Protein AF-A0A523PPR9-F1 (afdb_monomer_lite)

Sequence (68 aa):
MRAIAVCLAALATFLVQEPAQKGPVLPDVGEAAPEFRLNTHVGVSASIGGESETWTVVAFFPKAATPG

Radius of gyration: 23.4 Å; chains: 1; bounding box: 26×61×48 Å

Foldseek 3Di:
DPVVVVVVVVVVVVPPPPPPDPDDDDDDPPDFWDWDWDADPVRDTDIDGGDDPDDDDDDDDPPVPDPD

pLDDT: mean 77.39, std 14.8, range [50.81, 96.19]

Structure (mmCIF, N/CA/C/O backbone):
data_AF-A0A523PPR9-F1
#
_entry.id   AF-A0A523PPR9-F1
#
loop_
_atom_site.group_PDB
_atom_site.id
_atom_site.type_symbol
_atom_site.label_atom_id
_atom_site.label_alt_id
_atom_site.label_comp_id
_atom_site.label_asym_id
_atom_site.label_entity_id
_atom_site.label_seq_id
_atom_site.pdbx_PDB_ins_code
_atom_site.Cartn_x
_atom_site.Cartn_y
_atom_site.Cartn_z
_atom_site.occupancy
_atom_site.B_iso_or_equiv
_atom_site.auth_seq_id
_atom_site.auth_comp_id
_atom_site.auth_asym_id
_atom_site.auth_atom_id
_atom_site.pdbx_PDB_model_num
ATOM 1 N N . MET A 1 1 ? 15.317 -48.238 -34.059 1.00 52.66 1 MET A N 1
ATOM 2 C CA . MET A 1 1 ? 15.541 -47.688 -32.699 1.00 52.66 1 MET A CA 1
ATOM 3 C C . MET A 1 1 ? 15.584 -46.149 -32.652 1.00 52.66 1 MET A C 1
ATOM 5 O O . MET A 1 1 ? 16.232 -45.596 -31.780 1.00 52.66 1 MET A O 1
ATOM 9 N N . ARG A 1 2 ? 14.898 -45.426 -33.556 1.00 51.59 2 ARG A N 1
ATOM 10 C CA . ARG A 1 2 ? 14.864 -43.945 -33.545 1.00 51.59 2 ARG A CA 1
ATOM 11 C C . ARG A 1 2 ? 13.580 -43.355 -32.941 1.00 51.59 2 ARG A C 1
ATOM 13 O O . ARG A 1 2 ? 13.605 -42.225 -32.485 1.00 51.59 2 ARG A O 1
ATOM 20 N N . ALA A 1 3 ? 12.492 -44.129 -32.888 1.00 50.81 3 ALA A N 1
ATOM 21 C CA . ALA A 1 3 ? 11.192 -43.659 -32.398 1.00 50.81 3 ALA A CA 1
ATOM 22 C C . ALA A 1 3 ? 11.094 -43.572 -30.860 1.00 50.81 3 ALA A C 1
ATOM 24 O O . ALA A 1 3 ? 10.453 -42.669 -30.339 1.00 50.81 3 ALA A O 1
ATOM 25 N N . ILE A 1 4 ? 11.777 -44.461 -30.126 1.00 54.59 4 ILE A N 1
ATOM 26 C CA . ILE A 1 4 ? 11.703 -44.522 -28.651 1.00 54.59 4 ILE A CA 1
ATOM 27 C C . ILE A 1 4 ? 12.366 -43.293 -28.002 1.00 54.59 4 ILE A C 1
ATOM 29 O O . ILE A 1 4 ? 11.891 -42.791 -26.988 1.00 54.59 4 ILE A O 1
ATOM 33 N N . ALA A 1 5 ? 13.422 -42.759 -28.625 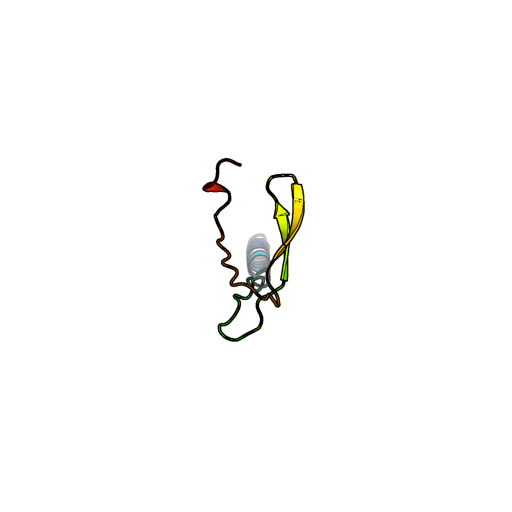1.00 52.97 5 ALA A N 1
ATOM 34 C CA . ALA A 1 5 ? 14.137 -41.588 -28.119 1.00 52.97 5 ALA A CA 1
ATOM 35 C C . ALA A 1 5 ? 13.315 -40.285 -28.209 1.00 52.97 5 ALA A C 1
ATOM 37 O O . ALA A 1 5 ? 13.502 -39.388 -27.392 1.00 52.97 5 ALA A O 1
ATOM 38 N N . VAL A 1 6 ? 12.380 -40.187 -29.163 1.00 56.41 6 VAL A N 1
ATOM 39 C CA . VAL A 1 6 ? 11.554 -38.982 -29.367 1.00 56.41 6 VAL A CA 1
ATOM 40 C C . VAL A 1 6 ? 10.454 -38.867 -28.304 1.00 56.41 6 VAL A C 1
ATOM 42 O O . VAL A 1 6 ? 10.163 -37.768 -27.839 1.00 56.41 6 VAL A O 1
ATOM 45 N N . CYS A 1 7 ? 9.890 -39.989 -27.844 1.00 55.66 7 CYS A N 1
ATOM 46 C CA . CYS A 1 7 ? 8.867 -39.981 -26.792 1.00 55.66 7 CYS A CA 1
ATOM 47 C C . CYS A 1 7 ? 9.423 -39.627 -25.402 1.00 55.66 7 CYS A C 1
ATOM 49 O O . CYS 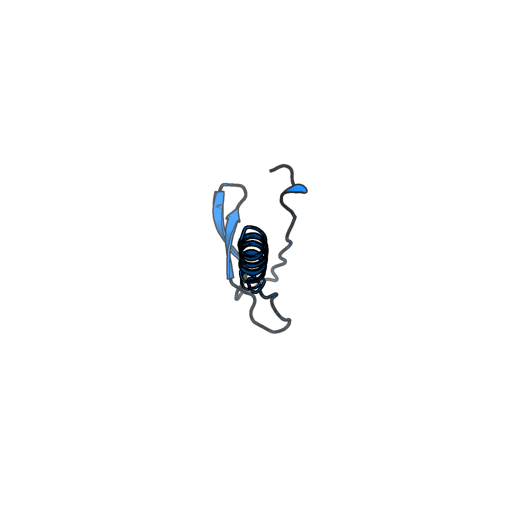A 1 7 ? 8.719 -39.002 -24.613 1.00 55.66 7 CYS A O 1
ATOM 51 N N . LEU A 1 8 ? 10.680 -39.980 -25.100 1.00 56.16 8 LEU A N 1
ATOM 52 C CA . LEU A 1 8 ? 11.282 -39.685 -23.793 1.00 56.16 8 LEU A CA 1
ATOM 53 C C . LEU A 1 8 ? 11.571 -38.185 -23.605 1.00 56.16 8 LEU A C 1
ATOM 55 O O . LEU A 1 8 ? 11.406 -37.655 -22.508 1.00 56.16 8 LEU A O 1
ATOM 59 N N . ALA A 1 9 ? 11.953 -37.491 -24.682 1.0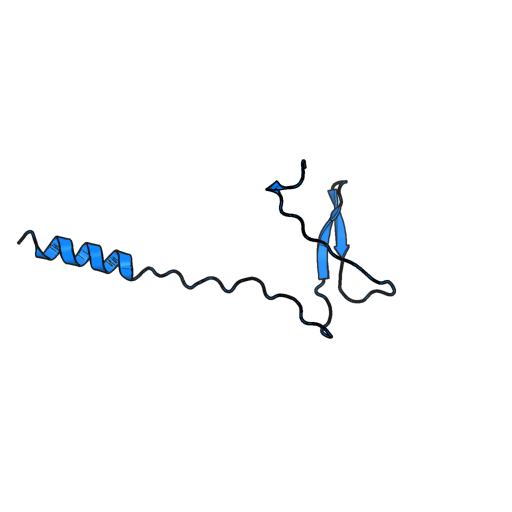0 56.69 9 ALA A N 1
ATOM 60 C CA . ALA A 1 9 ? 12.228 -36.054 -24.650 1.00 56.69 9 ALA A CA 1
ATOM 61 C C . ALA A 1 9 ? 10.957 -35.214 -24.419 1.00 56.69 9 ALA A C 1
ATOM 63 O O . ALA A 1 9 ? 11.007 -34.210 -23.715 1.00 56.69 9 ALA A O 1
ATOM 64 N N . ALA A 1 10 ? 9.810 -35.653 -24.951 1.00 57.53 10 ALA A N 1
ATOM 65 C CA . ALA A 1 10 ? 8.524 -34.974 -24.765 1.00 57.53 10 ALA A CA 1
ATOM 66 C C . ALA A 1 10 ? 7.945 -35.136 -23.344 1.00 57.53 10 ALA A C 1
ATOM 68 O O . ALA A 1 10 ? 7.192 -34.282 -22.878 1.00 57.53 10 ALA A O 1
ATOM 69 N N . LEU A 1 11 ? 8.305 -36.214 -22.636 1.00 57.47 11 LEU A N 1
ATOM 70 C CA . LEU A 1 11 ? 7.864 -36.446 -21.257 1.00 57.47 11 LEU A CA 1
ATOM 71 C C . LEU A 1 11 ? 8.639 -35.578 -20.251 1.00 57.47 11 LEU A C 1
ATOM 73 O O . LEU A 1 11 ? 8.083 -35.148 -19.244 1.00 57.47 11 LEU A O 1
ATOM 77 N N . ALA A 1 12 ? 9.908 -35.274 -20.543 1.00 58.22 12 ALA A N 1
ATOM 78 C CA . ALA A 1 12 ? 10.758 -34.458 -19.677 1.00 58.22 12 ALA A CA 1
ATOM 79 C C . ALA A 1 12 ? 10.308 -32.986 -19.604 1.00 58.22 12 ALA A C 1
ATOM 81 O O . ALA A 1 12 ? 10.453 -32.356 -18.560 1.00 58.22 12 ALA A O 1
ATOM 82 N N . THR A 1 13 ? 9.705 -32.444 -20.669 1.00 57.66 13 THR A N 1
ATOM 83 C CA . THR A 1 13 ? 9.185 -31.064 -20.684 1.00 57.66 13 THR A CA 1
ATOM 84 C C . THR A 1 13 ? 7.862 -30.899 -19.937 1.00 57.66 13 THR A C 1
ATOM 86 O O . THR A 1 13 ? 7.520 -29.784 -19.562 1.00 57.66 13 THR A O 1
ATOM 89 N N . PHE A 1 14 ? 7.120 -31.984 -19.693 1.00 56.38 14 PHE A N 1
ATOM 90 C CA . PHE A 1 14 ? 5.854 -31.942 -18.947 1.00 56.38 14 PHE A CA 1
ATOM 91 C C . PHE A 1 14 ? 6.041 -31.960 -17.422 1.00 56.38 14 PHE A C 1
ATOM 93 O O . PHE A 1 14 ? 5.114 -31.618 -16.694 1.00 56.38 14 PHE A O 1
ATOM 100 N N . LEU A 1 15 ? 7.223 -32.353 -16.931 1.00 57.50 15 LEU A N 1
ATOM 101 C CA . LEU A 1 15 ? 7.491 -32.529 -15.497 1.00 57.50 15 LEU A CA 1
ATOM 102 C C . LEU A 1 15 ? 8.074 -31.287 -14.810 1.00 57.50 15 LEU A C 1
ATOM 104 O O . LEU A 1 15 ? 8.185 -31.271 -13.587 1.00 57.50 15 LEU A O 1
ATOM 108 N N . VAL A 1 16 ? 8.410 -30.236 -15.561 1.00 61.97 16 VAL A N 1
ATOM 109 C CA . VAL A 1 16 ? 8.832 -28.946 -14.996 1.00 61.97 16 VAL A CA 1
ATOM 110 C C . VAL A 1 16 ? 7.623 -28.013 -14.951 1.00 61.97 16 VAL A C 1
ATOM 112 O O . VAL A 1 16 ? 7.576 -26.978 -15.608 1.00 61.97 16 VAL A O 1
ATOM 115 N N . GLN A 1 17 ? 6.595 -28.402 -14.196 1.00 62.19 17 GLN A N 1
ATOM 116 C CA . GLN A 1 17 ? 5.643 -27.420 -13.690 1.00 62.19 17 GLN A CA 1
ATOM 117 C C . GLN A 1 17 ? 6.320 -26.764 -12.492 1.00 62.19 17 GLN A C 1
ATOM 119 O O . GLN A 1 17 ? 6.341 -27.331 -11.399 1.00 62.19 17 GLN A O 1
ATOM 124 N N . GLU A 1 18 ? 6.941 -25.604 -12.715 1.00 68.88 18 GLU A N 1
ATOM 125 C CA . GLU A 1 18 ? 7.408 -24.776 -11.607 1.00 68.88 18 GLU A CA 1
ATOM 126 C C . GLU A 1 18 ? 6.237 -24.571 -10.634 1.00 68.88 18 GLU A C 1
ATOM 128 O O . GLU A 1 18 ? 5.115 -24.292 -11.079 1.00 68.88 18 GLU A O 1
ATOM 133 N N . PRO A 1 19 ? 6.443 -24.760 -9.319 1.00 69.19 19 PRO A N 1
ATOM 134 C CA . PRO A 1 19 ? 5.387 -24.528 -8.351 1.00 69.19 19 PRO A CA 1
ATOM 135 C C . PRO A 1 19 ? 4.902 -23.092 -8.526 1.00 69.19 19 PRO A C 1
ATOM 137 O O . PRO A 1 19 ? 5.699 -22.158 -8.442 1.00 69.19 19 PRO A O 1
ATOM 140 N N . ALA A 1 20 ? 3.605 -22.926 -8.799 1.00 65.25 20 ALA A N 1
ATOM 141 C CA . ALA A 1 20 ? 2.991 -21.615 -8.934 1.00 65.25 20 ALA A CA 1
ATOM 142 C C . ALA A 1 20 ? 3.343 -20.794 -7.690 1.00 65.25 20 ALA A C 1
ATOM 144 O O . ALA A 1 20 ? 2.921 -21.117 -6.576 1.00 65.25 20 ALA A O 1
ATOM 145 N N . GLN A 1 21 ? 4.188 -19.781 -7.875 1.00 68.06 21 GLN A N 1
ATOM 146 C CA . GLN A 1 21 ? 4.662 -18.947 -6.786 1.00 68.06 21 GLN A CA 1
ATOM 147 C C . GLN A 1 21 ? 3.433 -18.284 -6.169 1.00 68.06 21 GLN A C 1
ATOM 149 O O . GLN A 1 21 ? 2.709 -17.557 -6.851 1.00 68.06 21 GLN A O 1
ATOM 154 N N . LYS A 1 22 ? 3.149 -18.608 -4.900 1.00 69.25 22 LYS A N 1
ATOM 155 C CA . LYS A 1 22 ? 2.006 -18.054 -4.172 1.00 69.25 22 LYS A CA 1
ATOM 156 C C . LYS A 1 22 ? 2.063 -16.535 -4.314 1.00 69.25 22 LYS A C 1
ATOM 158 O O . LYS A 1 22 ? 3.051 -15.916 -3.918 1.00 69.25 22 LYS A O 1
ATOM 163 N N . GLY A 1 23 ? 1.027 -15.973 -4.931 1.00 72.56 23 GLY A N 1
ATOM 164 C CA . GLY A 1 23 ? 0.931 -14.538 -5.144 1.00 72.56 23 GLY A CA 1
ATOM 165 C C . GLY A 1 23 ? 0.972 -13.770 -3.818 1.00 72.56 23 GLY A C 1
ATOM 166 O O . GLY A 1 23 ? 0.728 -14.354 -2.755 1.00 72.56 23 GLY A O 1
ATOM 167 N N . PRO A 1 24 ? 1.286 -12.467 -3.862 1.00 71.75 24 PRO A N 1
ATOM 168 C CA . PRO A 1 24 ? 1.252 -11.624 -2.676 1.00 71.75 24 PRO A CA 1
ATOM 169 C C . PRO A 1 24 ? -0.136 -11.673 -2.025 1.00 71.75 24 PRO A C 1
ATOM 171 O O . PRO A 1 24 ? -1.160 -11.646 -2.708 1.00 71.75 24 PRO A O 1
ATOM 174 N N . VAL A 1 25 ? -0.156 -11.779 -0.697 1.00 81.31 25 VAL A N 1
ATOM 175 C CA . VAL A 1 25 ? -1.387 -11.790 0.100 1.00 81.31 25 VAL A CA 1
ATOM 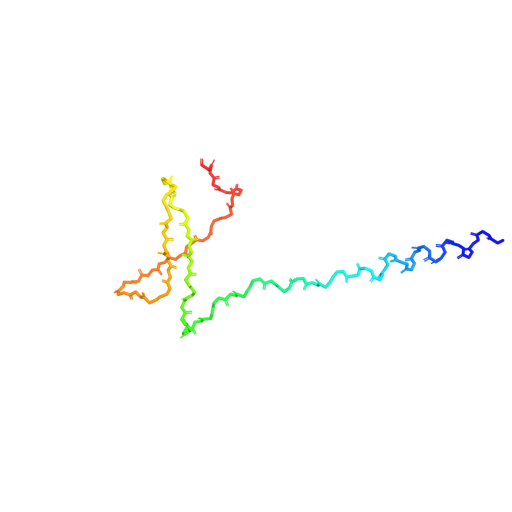176 C C . VAL A 1 25 ? -1.911 -10.358 0.184 1.00 81.31 25 VAL A C 1
ATOM 178 O O . VAL A 1 25 ? -1.158 -9.448 0.533 1.00 81.31 25 VAL A O 1
ATOM 181 N N . LEU A 1 26 ? -3.180 -10.155 -0.171 1.00 85.44 26 LEU A N 1
ATOM 182 C CA . LEU A 1 26 ? -3.850 -8.873 0.038 1.00 85.44 26 LEU A CA 1
ATOM 183 C C . LEU A 1 26 ? -4.175 -8.708 1.530 1.00 85.44 26 LEU A C 1
ATOM 185 O O . LEU A 1 26 ? -4.509 -9.700 2.172 1.00 85.44 26 LEU A O 1
ATOM 189 N N . PRO A 1 27 ? -4.070 -7.491 2.088 1.00 86.94 27 PRO A N 1
ATOM 190 C CA . PRO A 1 27 ? -4.467 -7.245 3.467 1.00 86.94 27 PRO A CA 1
ATOM 191 C C . PRO A 1 27 ? -5.983 -7.397 3.628 1.00 86.94 27 PRO A C 1
ATOM 193 O O . PRO A 1 27 ? -6.752 -6.978 2.759 1.00 86.94 27 PRO A O 1
ATOM 196 N N . ASP A 1 28 ? -6.394 -7.959 4.760 1.00 91.00 28 ASP A N 1
ATOM 197 C CA . ASP A 1 28 ? -7.798 -8.143 5.118 1.00 91.00 28 ASP A CA 1
ATOM 198 C C . ASP A 1 28 ? -8.331 -6.953 5.930 1.00 91.00 28 ASP A C 1
ATOM 200 O O . ASP A 1 28 ? -7.597 -6.258 6.637 1.00 91.00 28 ASP A O 1
ATOM 204 N N . VAL A 1 29 ? -9.638 -6.701 5.836 1.00 91.50 29 VAL A N 1
ATOM 205 C CA . VAL A 1 29 ? -10.294 -5.633 6.603 1.00 91.50 29 VAL A CA 1
ATOM 206 C C . VAL A 1 29 ? -10.361 -6.018 8.080 1.00 91.50 29 VAL A C 1
ATOM 208 O O . VAL A 1 29 ? -10.855 -7.089 8.419 1.00 91.50 29 VAL A O 1
ATOM 211 N N . GLY A 1 30 ? -9.935 -5.105 8.955 1.00 91.88 30 GLY A N 1
ATOM 212 C CA . GLY A 1 30 ? -9.932 -5.303 10.408 1.00 91.88 30 GLY A CA 1
ATOM 213 C C . GLY A 1 30 ? -8.614 -5.850 10.957 1.00 91.88 30 GLY A C 1
ATOM 214 O O . GLY A 1 30 ? -8.386 -5.749 12.159 1.00 91.88 30 GLY A O 1
ATOM 215 N N . GLU A 1 31 ? -7.730 -6.346 10.089 1.00 90.62 31 GLU A N 1
ATOM 216 C CA . GLU A 1 31 ? -6.357 -6.697 10.445 1.00 90.62 31 GLU A CA 1
ATOM 217 C C . GLU A 1 31 ? -5.443 -5.467 10.396 1.00 90.62 31 GLU A C 1
ATOM 219 O O . GLU A 1 31 ? -5.712 -4.481 9.700 1.00 90.62 31 GLU A O 1
ATOM 224 N N . ALA A 1 32 ? -4.339 -5.520 11.142 1.00 88.81 32 ALA A N 1
ATOM 225 C CA . ALA A 1 32 ? -3.348 -4.452 11.125 1.00 88.81 32 ALA A CA 1
ATOM 226 C C . ALA A 1 32 ? -2.757 -4.282 9.716 1.00 88.81 32 ALA A C 1
ATOM 228 O O . ALA A 1 32 ? -2.334 -5.249 9.076 1.00 88.81 32 ALA A O 1
ATOM 229 N N . ALA A 1 33 ? -2.694 -3.036 9.240 1.00 89.50 33 ALA A N 1
ATOM 230 C CA . ALA A 1 33 ? -2.087 -2.743 7.951 1.00 89.50 33 ALA A CA 1
ATOM 231 C C . ALA A 1 33 ? -0.575 -3.048 7.989 1.00 89.50 33 ALA A C 1
A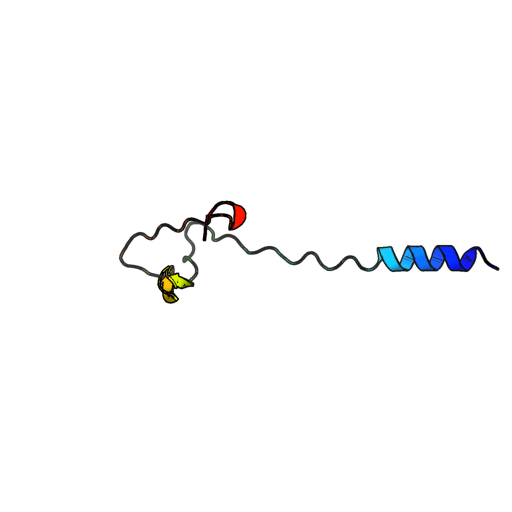TOM 233 O O . ALA A 1 33 ? 0.101 -2.653 8.942 1.00 89.50 33 ALA A O 1
ATOM 234 N N . PRO A 1 34 ? -0.015 -3.701 6.957 1.00 88.31 34 PRO A N 1
ATOM 235 C CA . PRO A 1 34 ? 1.423 -3.936 6.871 1.00 88.31 34 PRO A CA 1
ATOM 236 C C . PRO A 1 34 ? 2.209 -2.620 6.805 1.00 88.31 34 PRO A C 1
ATOM 238 O O . PRO A 1 34 ? 1.749 -1.635 6.225 1.00 88.31 34 PRO A O 1
ATOM 241 N N . GLU A 1 35 ? 3.415 -2.622 7.376 1.00 91.06 35 GLU A N 1
ATOM 242 C CA . 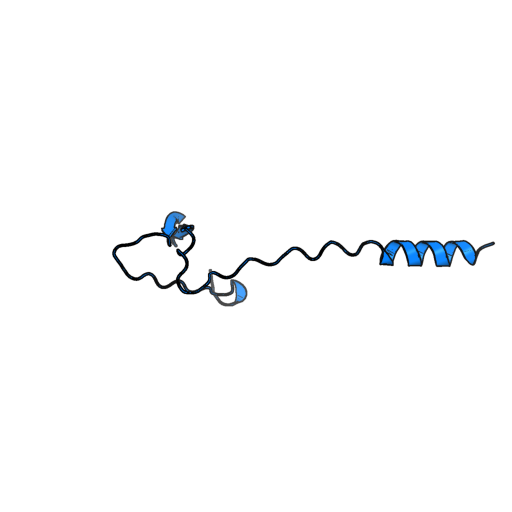GLU A 1 35 ? 4.362 -1.514 7.245 1.00 91.06 35 GLU A CA 1
ATOM 243 C C . GLU A 1 35 ? 5.215 -1.694 5.979 1.00 91.06 35 GLU A C 1
ATOM 245 O O . GLU A 1 35 ? 5.758 -2.770 5.712 1.00 91.06 35 GLU A O 1
ATOM 250 N N . PHE A 1 36 ? 5.360 -0.624 5.201 1.00 89.38 36 PHE A N 1
ATOM 251 C CA . PHE A 1 36 ? 6.163 -0.583 3.986 1.00 89.38 36 PHE A CA 1
ATOM 252 C C . PHE A 1 36 ? 7.237 0.485 4.093 1.00 89.38 36 PHE A C 1
ATOM 254 O O . PHE A 1 36 ? 6.957 1.620 4.469 1.00 89.38 36 PHE A O 1
ATOM 261 N N . ARG A 1 37 ? 8.447 0.160 3.636 1.00 93.00 37 ARG A N 1
ATOM 262 C CA . ARG A 1 37 ? 9.493 1.152 3.395 1.00 93.00 37 ARG A CA 1
ATOM 263 C C . ARG A 1 37 ? 9.518 1.508 1.913 1.00 93.00 37 ARG A C 1
ATOM 265 O O . ARG A 1 37 ? 9.828 0.658 1.081 1.00 93.00 37 ARG A O 1
ATOM 272 N N . LEU A 1 38 ? 9.198 2.754 1.590 1.00 92.00 38 LEU A N 1
ATOM 273 C CA . LEU A 1 38 ? 9.166 3.277 0.227 1.00 92.00 38 LEU A CA 1
ATOM 274 C C . LEU A 1 38 ? 10.101 4.474 0.085 1.00 92.00 38 LEU A C 1
ATOM 276 O O . LEU A 1 38 ? 10.379 5.183 1.048 1.00 92.00 38 LEU A O 1
ATOM 280 N N . ASN A 1 39 ? 10.554 4.731 -1.138 1.00 93.06 39 ASN A N 1
ATOM 281 C CA . ASN A 1 39 ? 11.263 5.965 -1.445 1.00 93.06 39 ASN A CA 1
ATOM 282 C C . ASN A 1 39 ? 10.259 7.043 -1.846 1.00 93.06 39 ASN A C 1
ATOM 284 O O . ASN A 1 39 ? 9.368 6.815 -2.662 1.00 93.06 39 ASN A O 1
ATOM 288 N N . THR A 1 40 ? 10.429 8.231 -1.287 1.00 90.12 40 THR A N 1
ATOM 289 C CA . THR A 1 40 ? 9.733 9.438 -1.731 1.00 90.12 40 THR A CA 1
ATOM 290 C C . THR A 1 40 ? 10.256 9.884 -3.100 1.00 90.12 40 THR A C 1
ATOM 292 O O . THR A 1 40 ? 11.310 9.440 -3.558 1.00 90.12 40 THR A O 1
ATOM 295 N N . HIS A 1 41 ? 9.554 10.818 -3.743 1.00 88.00 41 HIS A N 1
ATOM 296 C CA . HIS A 1 41 ? 9.950 11.366 -5.048 1.00 88.00 41 HIS A CA 1
ATOM 297 C C . HIS A 1 41 ? 11.317 12.083 -5.045 1.00 88.00 41 HIS A C 1
ATOM 299 O O . HIS A 1 41 ? 11.908 12.268 -6.102 1.00 88.00 41 HIS A O 1
ATOM 305 N N . VAL A 1 42 ? 11.842 12.453 -3.870 1.00 93.69 42 VAL A N 1
ATOM 306 C CA . VAL A 1 42 ? 13.187 13.035 -3.700 1.00 93.69 42 VAL A CA 1
ATOM 307 C C . VAL A 1 42 ? 14.245 11.998 -3.297 1.00 93.69 42 VAL A C 1
ATOM 309 O O . VAL A 1 42 ? 15.364 12.358 -2.944 1.00 93.69 42 VAL A O 1
ATOM 312 N N . GLY A 1 43 ? 13.905 10.705 -3.317 1.00 92.56 43 GLY A N 1
ATOM 313 C CA . GLY A 1 43 ? 14.825 9.609 -2.999 1.00 92.56 43 GLY A CA 1
ATOM 314 C C . GLY A 1 43 ? 15.060 9.374 -1.504 1.00 92.56 43 GLY A C 1
ATOM 315 O O . GLY A 1 43 ? 15.934 8.591 -1.142 1.00 92.56 43 GLY A O 1
ATOM 316 N N . VAL A 1 44 ? 14.287 10.017 -0.623 1.00 96.19 44 VAL A N 1
ATOM 317 C CA . VAL A 1 44 ? 14.351 9.777 0.828 1.00 96.19 44 VAL A CA 1
ATOM 318 C C . VAL A 1 44 ? 13.473 8.584 1.188 1.00 96.19 44 VAL A C 1
ATOM 320 O O . VAL A 1 44 ? 12.322 8.527 0.760 1.00 96.19 44 VAL A O 1
ATOM 323 N N . SER A 1 45 ? 13.996 7.661 1.994 1.00 94.44 45 SER A N 1
ATOM 324 C CA . SER A 1 45 ? 13.238 6.524 2.523 1.00 94.44 45 SER A CA 1
ATOM 325 C C . SER A 1 45 ? 12.198 6.983 3.551 1.00 94.44 45 SER A C 1
ATOM 327 O O . SER A 1 45 ? 12.533 7.694 4.494 1.00 94.44 45 SER A O 1
ATOM 329 N N . ALA A 1 46 ? 10.964 6.508 3.418 1.00 91.19 46 ALA A N 1
ATOM 330 C CA . ALA A 1 46 ? 9.858 6.726 4.343 1.00 91.19 46 ALA A CA 1
ATOM 331 C C . ALA A 1 46 ? 9.177 5.392 4.686 1.00 91.19 46 ALA A C 1
ATOM 333 O O . ALA A 1 46 ? 9.069 4.513 3.828 1.00 91.19 46 ALA A O 1
ATOM 334 N N . SER A 1 47 ? 8.721 5.251 5.931 1.00 91.88 47 SER A N 1
ATOM 335 C CA . SER A 1 47 ? 7.823 4.165 6.337 1.00 91.88 47 SER A CA 1
ATOM 336 C C . SER A 1 47 ? 6.372 4.623 6.197 1.00 91.88 47 SER A C 1
ATOM 338 O O . SER A 1 47 ? 6.045 5.748 6.574 1.00 91.88 47 SER A O 1
ATOM 340 N N . ILE A 1 48 ? 5.513 3.763 5.655 1.00 90.25 48 ILE A N 1
ATOM 341 C CA . ILE A 1 48 ? 4.063 3.970 5.571 1.00 90.25 48 ILE A CA 1
ATOM 342 C C . ILE A 1 48 ? 3.320 2.716 6.042 1.00 90.25 48 ILE A C 1
ATOM 344 O O . ILE A 1 48 ? 3.827 1.607 5.893 1.00 90.25 48 ILE A O 1
ATOM 348 N N . GLY A 1 49 ? 2.096 2.882 6.543 1.00 86.62 49 GLY A N 1
ATOM 349 C CA . GLY A 1 49 ? 1.314 1.781 7.115 1.00 86.62 49 GLY A CA 1
ATOM 350 C C . GLY A 1 49 ? 1.631 1.544 8.593 1.00 86.62 49 GLY A C 1
ATOM 351 O O . GLY A 1 49 ? 2.278 2.373 9.229 1.00 86.62 49 GLY A O 1
ATOM 352 N N . GLY A 1 50 ? 1.143 0.429 9.139 1.00 85.50 50 GLY A N 1
ATOM 353 C CA . GLY A 1 50 ? 1.192 0.170 10.578 1.00 85.50 50 GLY A CA 1
ATOM 354 C C . GLY A 1 50 ? 0.240 1.057 11.390 1.00 85.50 50 GLY A C 1
ATOM 355 O O . GLY A 1 50 ? -0.786 1.526 10.890 1.00 85.50 50 GLY A O 1
ATOM 356 N N . GLU A 1 51 ? 0.572 1.251 12.666 1.00 85.69 51 GLU A N 1
ATOM 357 C CA . GLU A 1 51 ? -0.211 2.061 13.603 1.00 85.69 51 GLU A CA 1
ATOM 358 C C . GLU A 1 51 ? 0.050 3.558 13.376 1.00 85.69 51 GLU A C 1
ATOM 360 O O . GLU A 1 51 ? 1.193 4.003 13.283 1.00 85.69 51 GLU A O 1
ATOM 365 N N . SER A 1 52 ? -1.019 4.343 13.262 1.00 84.94 52 SER A N 1
ATOM 366 C CA . SER A 1 52 ? -0.951 5.778 12.984 1.00 84.94 52 SER A CA 1
ATOM 367 C C . SER A 1 52 ? -2.109 6.495 13.665 1.00 84.94 52 SER A C 1
ATOM 369 O O . SER A 1 52 ? -3.236 6.003 13.678 1.00 84.94 52 SER A O 1
ATOM 371 N N . GLU A 1 53 ? -1.852 7.702 14.167 1.00 91.19 53 GLU A N 1
ATOM 372 C CA . GLU A 1 53 ? -2.884 8.604 14.703 1.00 91.19 53 GLU A CA 1
ATOM 373 C C . GLU A 1 53 ? -3.748 9.242 13.598 1.00 91.19 53 GLU A C 1
ATOM 375 O O . GLU A 1 53 ? -4.723 9.942 13.871 1.00 91.19 53 GLU A O 1
ATOM 380 N N . THR A 1 54 ? -3.392 9.019 12.331 1.00 89.75 54 THR A N 1
ATOM 381 C CA . THR A 1 54 ? -4.056 9.599 11.161 1.00 89.75 54 THR A CA 1
ATOM 382 C C . THR A 1 54 ? -4.446 8.534 10.144 1.00 89.75 54 THR A C 1
ATOM 384 O O . THR A 1 54 ? -3.766 7.518 9.972 1.00 89.75 54 THR A O 1
ATOM 387 N N . TRP A 1 55 ? -5.533 8.794 9.417 1.00 90.50 55 TRP A N 1
ATOM 388 C CA . TRP A 1 55 ? -5.959 7.943 8.311 1.00 90.50 55 TRP A CA 1
ATOM 389 C C . TRP A 1 55 ? -4.948 7.997 7.165 1.00 90.50 55 TRP A C 1
ATOM 391 O O . TRP A 1 55 ? -4.641 9.069 6.646 1.00 90.50 55 TRP A O 1
ATOM 401 N N . THR A 1 56 ? -4.473 6.826 6.741 1.00 90.38 56 THR A N 1
ATOM 402 C CA . THR A 1 56 ? -3.555 6.678 5.606 1.00 90.38 56 THR A CA 1
ATOM 403 C C . THR A 1 56 ? -4.274 5.995 4.448 1.00 90.38 56 THR A C 1
ATOM 405 O O . THR A 1 56 ? -4.868 4.934 4.622 1.00 90.38 56 THR A O 1
ATOM 408 N N . VAL A 1 57 ? -4.203 6.588 3.255 1.00 90.69 57 VAL A N 1
ATOM 409 C CA . VAL A 1 57 ? -4.758 6.017 2.018 1.00 90.69 57 VAL A CA 1
ATOM 410 C C . VAL A 1 57 ? -3.605 5.673 1.082 1.00 90.69 57 VAL A C 1
ATOM 412 O O . VAL A 1 57 ? -2.811 6.543 0.733 1.00 90.69 57 VAL A O 1
ATOM 415 N N . VAL A 1 58 ? -3.516 4.407 0.669 1.00 89.12 58 VAL A N 1
ATOM 416 C CA . VAL A 1 58 ? -2.462 3.912 -0.229 1.00 89.12 58 VAL A CA 1
ATOM 417 C C . VAL A 1 58 ? -3.070 3.575 -1.586 1.00 89.12 58 VAL A C 1
ATOM 419 O O . VAL A 1 58 ? -4.032 2.813 -1.669 1.00 89.12 58 VAL A O 1
ATOM 422 N N . ALA A 1 59 ? -2.497 4.130 -2.653 1.00 88.88 59 ALA A N 1
ATOM 423 C CA . ALA A 1 59 ? -2.905 3.868 -4.028 1.00 88.88 59 ALA A CA 1
ATOM 424 C C . ALA A 1 59 ? -1.727 3.312 -4.834 1.00 88.88 59 ALA A C 1
ATOM 426 O O . ALA A 1 59 ? -0.627 3.867 -4.813 1.00 88.88 59 ALA A O 1
ATOM 427 N N . PHE A 1 60 ? -1.971 2.222 -5.560 1.00 86.00 60 PHE A N 1
ATOM 428 C CA . PHE A 1 60 ? -0.981 1.577 -6.416 1.00 86.00 60 PHE A CA 1
ATOM 429 C C . PHE A 1 60 ? -1.264 1.910 -7.877 1.00 86.00 60 PHE A C 1
ATOM 431 O O . PHE A 1 60 ? -2.373 1.699 -8.365 1.00 86.00 60 PHE A O 1
ATOM 438 N N . PHE A 1 61 ? -0.242 2.391 -8.581 1.00 86.31 61 PHE A N 1
ATOM 439 C CA . PHE A 1 61 ? -0.320 2.707 -10.003 1.00 86.31 61 PHE A CA 1
ATOM 440 C C . PHE A 1 61 ? 0.635 1.797 -10.783 1.00 86.31 61 PHE A C 1
ATOM 442 O O . PHE A 1 61 ? 1.790 1.638 -10.376 1.00 86.31 61 PHE A O 1
ATOM 449 N N . PRO A 1 62 ? 0.202 1.197 -11.905 1.00 85.06 62 PRO A N 1
ATOM 450 C CA . PRO A 1 62 ? 1.107 0.460 -12.773 1.00 85.06 62 PRO A CA 1
ATOM 451 C C . PRO A 1 62 ? 2.209 1.384 -13.291 1.00 85.06 62 PRO A C 1
ATOM 453 O O . PRO A 1 62 ? 1.919 2.469 -13.789 1.00 85.06 62 PRO A O 1
ATOM 456 N N . LYS A 1 63 ? 3.466 0.929 -13.261 1.00 79.19 63 LYS A N 1
ATOM 457 C CA . LYS A 1 63 ? 4.608 1.702 -13.784 1.00 79.19 63 LYS A CA 1
ATOM 458 C C . LYS A 1 63 ? 4.409 2.146 -15.239 1.00 79.19 63 LYS A C 1
ATOM 460 O O . LYS A 1 63 ? 4.830 3.226 -15.615 1.00 79.19 63 LYS A O 1
ATOM 465 N N . ALA A 1 64 ? 3.743 1.325 -16.052 1.00 76.94 64 ALA A N 1
ATOM 466 C CA . ALA A 1 64 ? 3.452 1.649 -17.449 1.00 76.94 64 ALA A CA 1
ATOM 467 C C . ALA A 1 64 ? 2.483 2.839 -17.627 1.00 76.94 64 ALA A C 1
ATOM 469 O O . ALA A 1 64 ? 2.345 3.338 -18.739 1.00 76.94 64 ALA A O 1
ATOM 470 N N . ALA A 1 65 ? 1.807 3.277 -16.560 1.00 72.38 65 ALA A N 1
ATOM 471 C CA . ALA A 1 65 ? 0.814 4.346 -16.578 1.00 72.38 65 ALA A CA 1
ATOM 472 C C . ALA A 1 65 ? 1.316 5.666 -15.958 1.00 72.38 65 ALA A C 1
ATOM 474 O O . ALA A 1 65 ? 0.537 6.613 -15.861 1.00 72.38 65 ALA A O 1
ATOM 475 N N . THR A 1 66 ? 2.585 5.756 -15.537 1.00 67.88 66 THR A N 1
ATOM 476 C CA . THR A 1 66 ? 3.162 6.975 -14.947 1.00 67.88 66 THR A CA 1
ATOM 477 C C . THR A 1 66 ? 4.455 7.385 -15.674 1.00 67.88 66 THR A C 1
ATOM 479 O O . THR A 1 66 ? 5.262 6.511 -15.986 1.00 67.88 66 THR A O 1
ATOM 482 N N . PRO A 1 67 ? 4.683 8.685 -15.979 1.00 63.16 67 PRO A N 1
ATOM 483 C CA . PRO A 1 67 ? 5.835 9.114 -16.786 1.00 63.16 67 PRO A CA 1
ATOM 484 C C . PRO A 1 67 ? 7.220 8.873 -16.165 1.00 63.16 67 PRO A C 1
ATOM 486 O O . PRO A 1 67 ? 8.198 8.888 -16.907 1.00 63.16 67 PRO A O 1
ATOM 489 N N . GLY A 1 68 ? 7.303 8.598 -14.858 1.00 58.62 68 GLY A N 1
ATOM 490 C CA . GLY A 1 68 ? 8.576 8.543 -14.131 1.00 58.62 68 GLY A CA 1
ATOM 491 C C . GLY A 1 68 ? 9.097 9.934 -13.814 1.00 58.62 68 GLY A C 1
ATOM 492 O O . GLY A 1 68 ? 9.405 10.680 -14.765 1.00 58.62 68 GLY A O 1
#

Secondary structure (DSSP, 8-state):
--HHHHHHHHHHTTS------PPPPPPPTTSPPPPEEEE-TTS-EEEESSS-SS--------GGGS--